Protein AF-A0A953UIT0-F1 (afdb_monomer)

Sequence (82 aa):
MTDALADPNWSLALQPVQVEVSRGGDLGYTRGTYVLTATDPASKKAVTEKGRFVTIFRKEADGSWKAVQHINNAEAPAAASR

Nearest PDB structures (foldseek):
  3soy-assembly1_A-2  TM=8.186E-01  e=1.556E-03  Salmonella enterica subsp. enterica serovar Typhimurium str. LT2
  3d9r-assembly2_D  TM=7.856E-01  e=2.978E-03  Pectobacterium atrosepticum
  3rob-assembly2_D  TM=8.143E-01  e=1.683E-02  Planctopirus limnop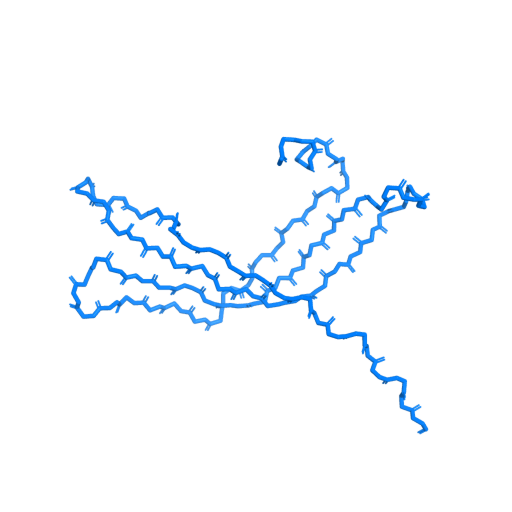hila DSM 3776
  6jzn-assembly1_C  TM=5.916E-01  e=1.683E-02  Arabidopsis thaliana
  4keg-assembly1_A  TM=4.234E-01  e=4.687E+00  Escherichia coli

Mean predicted aligned error: 4.88 Å

Radius of gyration: 16.3 Å; Cα contacts (8 Å, |Δi|>4): 151; chains: 1; bounding box: 37×17×55 Å

Foldseek 3Di:
DVVFVVFPFWDKDWDWPDKDADPVNFKIKTKGKMWTWGQDPPVRDIDIWIWIKMWMWGQDPVRDIDTPDIDIDTDDPPDPDD

Structure (mmCIF, N/CA/C/O backbone):
data_AF-A0A953UIT0-F1
#
_entry.id   AF-A0A953UIT0-F1
#
loop_
_atom_site.group_PDB
_atom_site.id
_atom_site.type_symbol
_atom_site.label_atom_id
_atom_site.label_alt_id
_atom_site.label_comp_id
_atom_site.label_asym_id
_atom_site.label_entity_id
_atom_site.label_seq_id
_atom_site.pdbx_PDB_ins_code
_atom_site.Cartn_x
_atom_site.Cartn_y
_atom_site.Cartn_z
_atom_site.occupancy
_atom_site.B_iso_or_equiv
_atom_site.auth_seq_id
_atom_site.auth_comp_id
_atom_site.auth_asym_id
_atom_site.auth_atom_id
_atom_site.pdbx_PDB_model_num
ATOM 1 N N . MET A 1 1 ? 11.828 -5.911 2.585 1.00 54.41 1 MET A N 1
ATOM 2 C CA . MET A 1 1 ? 11.268 -4.564 2.311 1.00 54.41 1 MET A CA 1
ATOM 3 C C . MET A 1 1 ? 12.348 -3.489 2.279 1.00 54.41 1 MET A C 1
ATOM 5 O O . MET A 1 1 ? 12.235 -2.602 1.450 1.00 54.41 1 MET A O 1
ATOM 9 N N . THR A 1 2 ? 13.386 -3.563 3.119 1.00 62.28 2 THR A N 1
ATOM 10 C CA . THR A 1 2 ? 14.493 -2.588 3.165 1.00 62.28 2 THR A CA 1
ATOM 11 C C . THR A 1 2 ? 15.169 -2.378 1.809 1.00 62.28 2 THR A C 1
ATOM 13 O O . THR A 1 2 ? 15.395 -1.240 1.418 1.00 62.28 2 THR A O 1
ATOM 16 N N . ASP A 1 3 ? 15.386 -3.456 1.053 1.00 71.88 3 ASP A N 1
ATOM 17 C CA . ASP A 1 3 ? 16.071 -3.386 -0.246 1.00 71.88 3 ASP A CA 1
ATOM 18 C C . ASP A 1 3 ? 15.255 -2.660 -1.323 1.00 71.88 3 ASP A C 1
ATOM 20 O O . ASP A 1 3 ? 15.823 -2.013 -2.195 1.00 71.88 3 ASP A O 1
ATOM 24 N N . ALA A 1 4 ? 13.920 -2.712 -1.243 1.00 73.44 4 ALA A N 1
ATOM 25 C CA . ALA A 1 4 ? 13.051 -1.999 -2.178 1.00 73.44 4 ALA A CA 1
ATOM 26 C C . ALA A 1 4 ? 13.098 -0.481 -1.951 1.00 73.44 4 ALA A C 1
ATOM 28 O O . ALA A 1 4 ? 13.048 0.280 -2.906 1.00 73.44 4 ALA A O 1
ATOM 29 N N . LEU A 1 5 ? 13.243 -0.040 -0.698 1.00 82.69 5 LEU A N 1
ATOM 30 C CA . LEU A 1 5 ? 13.357 1.384 -0.361 1.00 82.69 5 LEU A CA 1
ATOM 31 C C . LEU A 1 5 ? 14.738 1.971 -0.694 1.00 82.69 5 LEU A C 1
ATOM 33 O O . LEU A 1 5 ? 14.896 3.188 -0.681 1.00 82.69 5 LEU A O 1
ATOM 37 N N . ALA A 1 6 ? 15.733 1.123 -0.972 1.00 90.56 6 ALA A N 1
ATOM 38 C CA . ALA A 1 6 ? 17.066 1.537 -1.404 1.00 90.56 6 ALA A CA 1
ATOM 39 C C . ALA A 1 6 ? 17.183 1.697 -2.933 1.00 90.56 6 ALA A C 1
ATOM 41 O O . ALA A 1 6 ? 18.202 2.190 -3.418 1.00 90.56 6 ALA A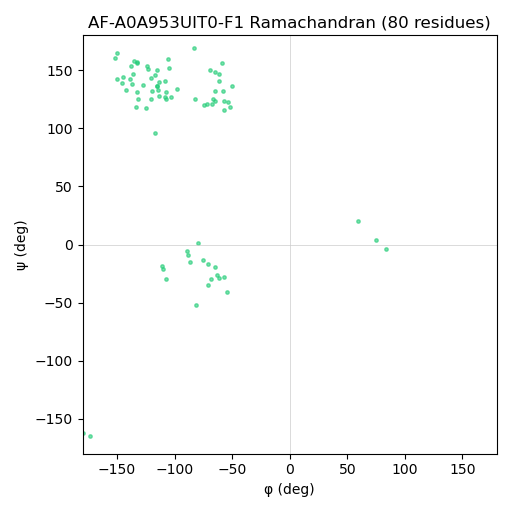 O 1
ATOM 42 N N . ASP A 1 7 ? 16.172 1.277 -3.699 1.00 93.00 7 ASP A N 1
ATOM 43 C CA . ASP A 1 7 ? 16.145 1.439 -5.151 1.00 93.00 7 ASP A CA 1
ATOM 44 C C . ASP A 1 7 ? 15.916 2.920 -5.517 1.00 93.00 7 ASP A C 1
ATOM 46 O O . ASP A 1 7 ? 14.884 3.486 -5.152 1.00 93.00 7 ASP A O 1
ATOM 50 N N . PRO A 1 8 ? 16.838 3.567 -6.258 1.00 94.19 8 PRO A N 1
ATOM 51 C CA . PRO A 1 8 ? 16.716 4.983 -6.606 1.00 94.19 8 PRO A CA 1
ATOM 52 C C . PRO A 1 8 ? 15.517 5.294 -7.512 1.00 94.19 8 PRO A C 1
ATOM 54 O O . PRO A 1 8 ? 15.105 6.450 -7.588 1.00 94.19 8 PRO A O 1
ATOM 57 N N . ASN A 1 9 ? 14.957 4.294 -8.203 1.00 95.38 9 ASN A N 1
ATOM 58 C CA . ASN A 1 9 ? 13.751 4.453 -9.020 1.00 95.38 9 ASN A CA 1
ATOM 59 C C . ASN A 1 9 ? 12.458 4.204 -8.231 1.00 95.38 9 ASN A C 1
ATOM 61 O O . ASN A 1 9 ? 11.366 4.371 -8.788 1.00 95.38 9 ASN A O 1
ATOM 65 N N . TRP A 1 10 ? 12.555 3.778 -6.968 1.00 95.94 10 TRP A N 1
ATOM 66 C CA . TRP A 1 10 ? 11.385 3.410 -6.187 1.00 95.94 10 TRP A CA 1
ATOM 67 C C . TRP A 1 10 ? 10.500 4.626 -5.912 1.00 95.94 10 TRP A C 1
ATOM 69 O O . TRP A 1 10 ? 10.936 5.637 -5.360 1.00 95.94 10 TRP A O 1
ATOM 79 N N . SER A 1 11 ? 9.224 4.523 -6.272 1.00 96.00 11 SER A N 1
ATOM 80 C CA . SER A 1 11 ? 8.204 5.505 -5.899 1.00 96.00 11 SER A CA 1
ATOM 81 C C . SER A 1 11 ? 6.837 4.847 -5.776 1.00 96.00 11 SER A C 1
ATOM 83 O O . SER A 1 11 ? 6.486 3.972 -6.564 1.00 96.00 11 SER A O 1
ATOM 85 N N . LEU A 1 12 ? 6.048 5.290 -4.798 1.00 95.75 12 LEU A N 1
ATOM 86 C CA . LEU A 1 12 ? 4.680 4.831 -4.584 1.00 95.75 12 LEU A CA 1
ATOM 87 C C . LEU A 1 12 ? 3.766 6.035 -4.363 1.00 95.75 12 LEU A C 1
ATOM 89 O O . LEU A 1 12 ? 3.916 6.766 -3.385 1.00 95.75 12 LEU A O 1
ATOM 93 N N . ALA A 1 13 ? 2.793 6.210 -5.250 1.00 97.56 13 ALA A N 1
ATOM 94 C CA . ALA A 1 13 ? 1.705 7.162 -5.084 1.00 97.56 13 ALA A CA 1
ATOM 95 C C . ALA A 1 13 ? 0.413 6.403 -4.770 1.00 97.56 13 ALA A C 1
ATOM 97 O O . ALA A 1 13 ? 0.010 5.525 -5.531 1.00 97.56 13 ALA A O 1
ATOM 98 N N . LEU A 1 14 ? -0.240 6.751 -3.659 1.00 97.44 14 LEU A N 1
ATOM 99 C CA . LEU A 1 14 ? -1.549 6.226 -3.274 1.00 97.44 14 LEU A CA 1
ATOM 100 C C . LEU A 1 14 ? -2.603 7.314 -3.463 1.00 97.44 14 LEU A C 1
ATOM 102 O O . LEU A 1 14 ? -2.437 8.42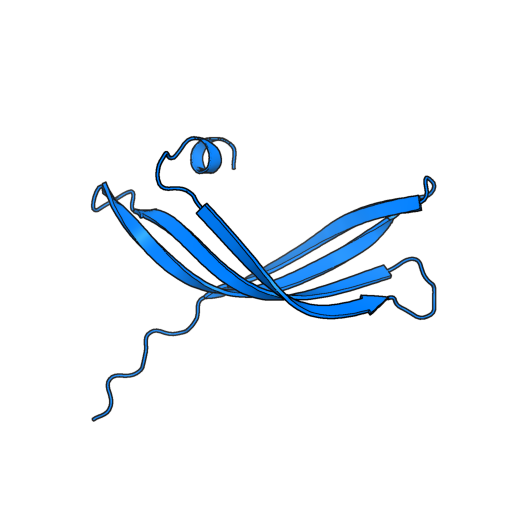8 -2.971 1.00 97.44 14 LEU A O 1
ATOM 106 N N . GLN A 1 15 ? -3.709 6.974 -4.117 1.00 98.31 15 GLN A N 1
ATOM 107 C CA . GLN A 1 15 ? -4.864 7.851 -4.265 1.00 98.31 15 GLN A CA 1
ATOM 108 C C . GLN A 1 15 ? -6.078 7.214 -3.576 1.00 98.31 15 GLN A C 1
ATOM 110 O O . GLN A 1 15 ? -6.749 6.363 -4.168 1.00 98.31 15 GLN A O 1
ATOM 115 N N . PRO A 1 16 ? -6.370 7.590 -2.315 1.00 97.81 16 PRO A N 1
ATOM 116 C CA . PRO A 1 16 ? -7.581 7.168 -1.624 1.00 97.81 16 PRO A CA 1
ATOM 117 C C . PRO A 1 16 ? -8.839 7.582 -2.391 1.00 97.81 16 PRO A C 1
ATOM 119 O O . PRO A 1 16 ? -8.985 8.734 -2.791 1.00 97.81 16 PRO A O 1
ATOM 122 N N . VAL A 1 17 ? -9.760 6.638 -2.564 1.00 98.19 17 VAL A N 1
ATOM 123 C CA . VAL A 1 17 ? -11.086 6.866 -3.163 1.00 98.19 17 VAL A CA 1
ATOM 124 C C . VAL A 1 17 ? -12.177 6.801 -2.096 1.00 98.19 17 VAL A C 1
ATOM 126 O O . VAL A 1 17 ? -13.198 7.470 -2.212 1.00 98.19 17 VAL A O 1
ATOM 129 N N . GLN A 1 18 ? -11.969 6.010 -1.043 1.00 98.50 18 GLN A N 1
ATOM 130 C CA . GLN A 1 18 ? -12.892 5.908 0.082 1.00 98.50 18 GLN A CA 1
ATOM 131 C C . GLN A 1 18 ? -12.117 5.681 1.375 1.00 98.50 18 GLN A C 1
ATOM 133 O O . GLN A 1 18 ? -11.164 4.897 1.402 1.00 98.50 18 GLN A O 1
ATOM 138 N N . VAL A 1 19 ? -12.568 6.357 2.429 1.00 98.44 19 VAL A N 1
ATOM 139 C CA . VAL A 1 19 ? -12.089 6.210 3.802 1.00 98.44 19 VAL A CA 1
ATOM 140 C C . VAL A 1 19 ? -13.311 6.075 4.695 1.00 98.44 19 VAL A C 1
ATOM 142 O O . VAL A 1 19 ? -14.193 6.931 4.659 1.00 98.44 19 VAL A O 1
ATOM 145 N N . GLU A 1 20 ? -13.368 5.015 5.491 1.00 98.69 20 GLU A N 1
ATOM 146 C CA . GLU A 1 20 ? -14.460 4.796 6.437 1.00 98.69 20 GLU A CA 1
ATOM 147 C C . GLU A 1 20 ? -13.936 4.325 7.785 1.00 98.69 20 GLU A C 1
ATOM 149 O O . GLU A 1 20 ? -12.952 3.591 7.878 1.00 98.69 20 GLU A O 1
ATOM 154 N N . VAL A 1 21 ? -14.643 4.732 8.835 1.00 98.56 21 VAL A N 1
ATOM 155 C CA . VAL A 1 21 ? -14.444 4.265 10.204 1.00 98.56 21 VAL A CA 1
ATOM 156 C C . VAL A 1 21 ? -15.703 3.510 10.607 1.00 98.56 21 VAL A C 1
ATOM 158 O O . VAL A 1 21 ? -16.823 3.966 10.375 1.00 98.56 21 VAL A O 1
ATOM 161 N N . SER A 1 22 ? -15.520 2.331 11.188 1.00 98.31 22 SER A N 1
ATOM 162 C CA . SER A 1 22 ? -16.607 1.529 11.736 1.00 98.31 22 SER A CA 1
ATOM 163 C C . SER A 1 22 ? -17.360 2.301 12.820 1.00 98.31 22 SER A C 1
ATOM 165 O O . SER A 1 22 ? -16.809 3.168 13.497 1.00 98.31 22 SER A O 1
ATOM 167 N N . ARG A 1 23 ? -18.620 1.934 13.063 1.00 98.19 23 ARG A N 1
ATOM 168 C CA . ARG A 1 23 ? -19.421 2.535 14.140 1.00 98.19 23 ARG A CA 1
ATOM 169 C C . ARG A 1 23 ? -18.767 2.402 15.528 1.00 98.19 23 ARG A C 1
ATOM 171 O O . ARG A 1 23 ? -19.013 3.247 16.381 1.00 98.19 23 ARG A O 1
ATOM 178 N N . GLY A 1 24 ? -17.958 1.3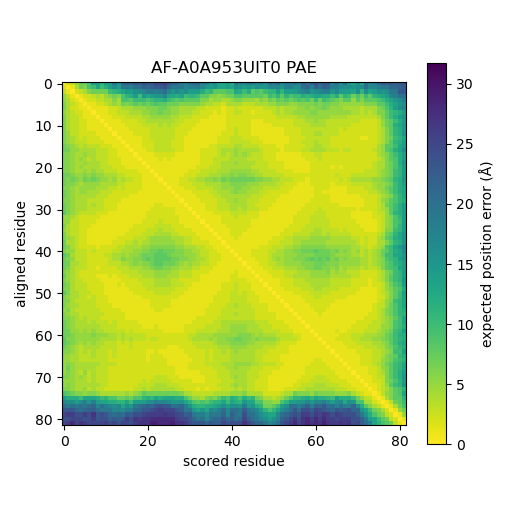61 15.747 1.00 97.38 24 GLY A N 1
ATOM 179 C CA . GLY A 1 24 ? -17.205 1.149 16.990 1.00 97.38 24 GLY A CA 1
ATOM 180 C C . GLY A 1 24 ? -16.043 2.127 17.191 1.00 97.38 24 GLY A C 1
ATOM 181 O O . GLY A 1 24 ? -15.571 2.286 18.312 1.00 97.38 24 GLY A O 1
ATOM 182 N N . GLY A 1 25 ? -15.606 2.824 16.137 1.00 98.00 25 GLY A N 1
ATOM 183 C CA . GLY A 1 25 ? -14.555 3.841 16.210 1.00 98.00 25 GLY A CA 1
ATOM 184 C C . GLY A 1 25 ? -13.130 3.296 16.360 1.00 98.00 25 GLY A C 1
ATOM 185 O O . GLY A 1 25 ? -12.197 4.089 16.484 1.00 98.00 25 GLY A O 1
ATOM 186 N N . ASP A 1 26 ? -12.953 1.974 16.340 1.00 98.25 26 ASP A N 1
ATOM 187 C CA . ASP A 1 26 ? -11.692 1.264 16.585 1.00 98.25 26 ASP A CA 1
ATOM 188 C C . ASP A 1 26 ? -11.121 0.575 15.336 1.00 98.25 26 ASP A C 1
ATOM 190 O O . ASP A 1 26 ? -9.930 0.276 15.281 1.00 98.25 26 ASP A O 1
ATOM 194 N N . LEU A 1 27 ? -11.948 0.359 14.312 1.00 98.56 27 LEU A N 1
ATOM 195 C CA . LEU A 1 27 ? -11.548 -0.134 12.994 1.00 98.56 27 LEU A CA 1
ATOM 196 C C . LEU A 1 27 ? -11.922 0.858 11.898 1.00 98.56 27 LEU A C 1
ATOM 198 O O . LEU A 1 27 ? -13.000 1.452 11.939 1.00 98.56 27 LEU A O 1
ATOM 202 N N . GLY A 1 28 ? -11.068 0.983 10.889 1.00 98.56 28 GLY A N 1
ATOM 203 C CA . GLY A 1 28 ? -11.332 1.754 9.679 1.00 98.56 28 GLY A CA 1
ATOM 204 C C . GLY A 1 28 ? -10.597 1.175 8.479 1.00 98.56 28 GLY A C 1
ATOM 205 O O . GLY A 1 28 ? -9.692 0.353 8.631 1.00 98.56 28 GLY A O 1
ATOM 206 N N . TYR A 1 29 ? -10.981 1.584 7.277 1.00 98.62 29 TYR A N 1
ATOM 207 C CA . TYR A 1 29 ? -10.264 1.213 6.062 1.00 98.62 29 TYR A CA 1
ATOM 208 C C . TYR A 1 29 ? -10.117 2.393 5.113 1.00 98.62 29 TYR A C 1
ATOM 210 O O . TYR A 1 29 ? -10.957 3.291 5.064 1.00 98.62 29 TYR A O 1
ATOM 218 N N . THR A 1 30 ? -9.064 2.322 4.308 1.00 98.62 30 THR A N 1
ATOM 219 C CA . THR A 1 30 ? -8.885 3.142 3.115 1.00 98.62 30 THR A CA 1
ATOM 220 C C . THR A 1 30 ? -8.784 2.215 1.919 1.00 98.62 30 THR A C 1
ATOM 222 O O . THR A 1 30 ? -8.012 1.256 1.951 1.00 98.62 30 THR A O 1
ATOM 225 N N . ARG A 1 31 ? -9.521 2.504 0.846 1.00 98.50 31 ARG A N 1
ATOM 226 C CA . ARG A 1 31 ? -9.298 1.874 -0.462 1.00 98.50 31 ARG A CA 1
ATOM 227 C C . ARG A 1 31 ? -9.060 2.921 -1.533 1.00 98.50 31 ARG A C 1
ATOM 229 O O . ARG A 1 31 ? -9.559 4.043 -1.434 1.00 98.50 31 ARG A O 1
ATOM 236 N N . GLY A 1 32 ? -8.345 2.544 -2.579 1.00 98.44 32 GLY A N 1
ATOM 237 C CA . GLY A 1 32 ? -8.022 3.463 -3.659 1.00 98.44 32 GLY A CA 1
ATOM 238 C C . GLY A 1 32 ? -7.207 2.820 -4.765 1.00 98.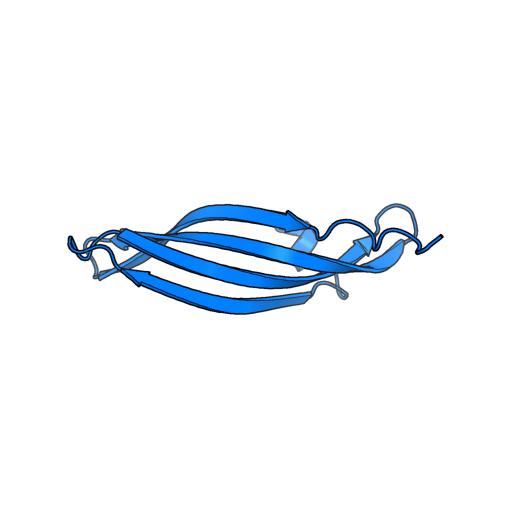44 32 GLY A C 1
ATOM 239 O O . GLY A 1 32 ? -7.149 1.592 -4.873 1.00 98.44 32 GLY A O 1
ATOM 240 N N . THR A 1 33 ? -6.577 3.662 -5.574 1.00 98.44 33 THR A N 1
ATOM 241 C CA . THR A 1 33 ? -5.640 3.256 -6.625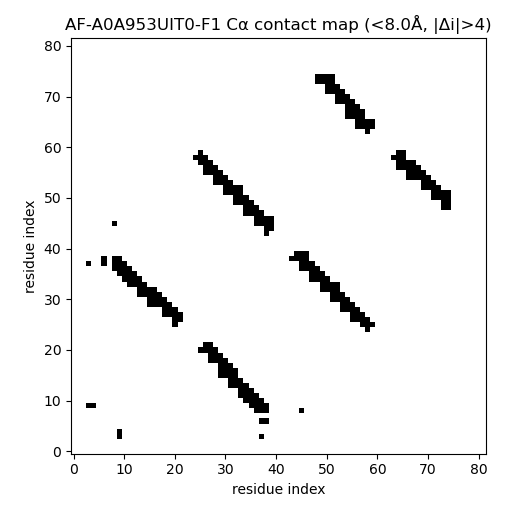 1.00 98.44 33 THR A CA 1
ATOM 242 C C . THR A 1 33 ? -4.202 3.555 -6.218 1.00 98.44 33 THR A C 1
ATOM 244 O O . THR A 1 33 ? -3.950 4.365 -5.322 1.00 98.44 33 THR A O 1
ATOM 247 N N . TYR A 1 34 ? -3.250 2.887 -6.862 1.00 98.06 34 TYR A N 1
ATOM 248 C CA . TYR A 1 34 ? -1.830 3.172 -6.700 1.00 98.06 34 TYR A CA 1
ATOM 249 C C . TYR A 1 34 ? -1.102 3.265 -8.038 1.00 98.06 34 TYR A C 1
ATOM 251 O O . TYR A 1 34 ? -1.521 2.674 -9.035 1.00 98.06 34 TYR A O 1
ATOM 259 N N . VAL A 1 35 ? 0.022 3.978 -8.015 1.00 97.94 35 VAL A N 1
ATOM 260 C CA . VAL A 1 35 ? 1.068 3.941 -9.039 1.00 97.94 35 VAL A CA 1
ATOM 261 C C . VAL A 1 35 ? 2.380 3.611 -8.333 1.00 97.94 35 VAL A C 1
ATOM 263 O O . VAL A 1 35 ? 2.817 4.370 -7.468 1.00 97.94 35 VAL A O 1
ATOM 266 N N . LEU A 1 36 ? 2.980 2.474 -8.674 1.00 96.19 36 LEU A N 1
ATOM 267 C CA . LEU A 1 36 ? 4.253 1.994 -8.139 1.00 96.19 36 LEU A CA 1
ATOM 268 C C . LEU A 1 36 ? 5.282 1.994 -9.266 1.00 96.19 36 LEU A C 1
ATOM 270 O O . LEU A 1 36 ? 5.033 1.401 -10.308 1.00 96.19 36 LEU A O 1
ATOM 274 N N . THR A 1 37 ? 6.439 2.612 -9.061 1.00 96.19 37 THR A N 1
ATOM 275 C CA . THR A 1 37 ? 7.600 2.440 -9.943 1.00 96.19 37 THR A CA 1
ATOM 276 C C . THR A 1 37 ? 8.720 1.768 -9.169 1.00 96.19 37 THR A C 1
ATOM 278 O O . THR A 1 37 ? 8.959 2.122 -8.017 1.00 96.19 37 THR A O 1
ATOM 281 N N . ALA A 1 38 ? 9.382 0.794 -9.791 1.00 95.19 38 ALA A N 1
ATOM 282 C CA . ALA A 1 38 ? 10.550 0.105 -9.250 1.00 95.19 38 ALA A CA 1
ATOM 283 C C . ALA A 1 38 ? 11.450 -0.405 -10.385 1.00 95.19 38 ALA A C 1
ATOM 285 O O . ALA A 1 38 ? 11.016 -0.553 -11.529 1.00 95.19 38 ALA A O 1
ATOM 286 N N . THR A 1 39 ? 12.708 -0.683 -10.074 1.00 94.94 39 THR A N 1
ATOM 287 C CA . THR A 1 39 ? 13.659 -1.310 -10.989 1.00 94.94 39 THR A CA 1
ATOM 288 C C . THR A 1 39 ? 13.341 -2.795 -11.130 1.00 94.94 39 THR A C 1
ATOM 290 O O . THR A 1 39 ? 13.416 -3.556 -10.167 1.00 94.94 39 THR A O 1
ATOM 293 N N . ASP A 1 40 ? 13.043 -3.232 -12.350 1.00 92.31 40 ASP A N 1
ATOM 294 C CA . ASP A 1 40 ? 12.868 -4.644 -12.667 1.00 92.31 40 ASP A CA 1
ATOM 295 C C . ASP A 1 40 ? 14.215 -5.391 -12.542 1.00 92.31 40 ASP A C 1
ATOM 297 O O . ASP A 1 40 ? 15.182 -5.049 -13.237 1.00 92.31 40 ASP A O 1
ATOM 301 N N . PRO A 1 41 ? 14.327 -6.421 -11.680 1.00 89.81 41 PRO A N 1
ATOM 302 C CA . PRO A 1 41 ? 15.599 -7.093 -11.430 1.00 89.81 41 PRO A CA 1
ATOM 303 C C . PRO A 1 41 ? 16.197 -7.791 -12.655 1.00 89.81 41 PRO A C 1
ATOM 305 O O . PRO A 1 41 ? 17.421 -7.955 -12.695 1.00 89.81 41 PRO A O 1
ATOM 308 N N . ALA A 1 42 ? 15.372 -8.198 -13.626 1.00 92.75 42 ALA A N 1
ATOM 309 C CA . ALA A 1 42 ? 15.812 -8.906 -14.826 1.00 92.75 42 ALA A CA 1
ATOM 310 C C . ALA A 1 42 ? 16.362 -7.944 -15.891 1.00 92.75 42 ALA A C 1
ATOM 312 O O . ALA A 1 42 ? 17.484 -8.110 -16.364 1.00 92.75 42 ALA A O 1
ATOM 313 N N . SER A 1 43 ? 15.595 -6.914 -16.242 1.00 94.56 43 SER A N 1
ATOM 314 C CA . SER A 1 43 ? 15.934 -5.937 -17.283 1.00 94.56 43 SER A CA 1
ATOM 315 C C . SER A 1 43 ? 16.780 -4.766 -16.787 1.00 94.56 43 SER A C 1
ATOM 317 O O . SER A 1 43 ? 17.343 -4.043 -17.610 1.00 94.56 43 SER A O 1
ATOM 319 N N . LYS A 1 44 ? 16.873 -4.567 -15.463 1.00 94.62 44 LYS A N 1
ATOM 320 C CA . LYS A 1 44 ? 17.533 -3.424 -14.804 1.00 94.62 44 LYS A CA 1
ATOM 321 C C . LYS A 1 44 ? 16.942 -2.059 -15.181 1.00 94.62 44 LYS A C 1
ATOM 323 O O . LYS A 1 44 ? 17.604 -1.038 -15.018 1.00 94.62 44 LYS A O 1
ATOM 328 N N . LYS A 1 45 ? 15.708 -2.026 -15.689 1.00 95.88 45 LYS A N 1
ATOM 329 C CA . LYS A 1 45 ? 14.996 -0.799 -16.074 1.00 95.88 45 LYS A CA 1
ATOM 330 C C . LYS A 1 45 ? 13.919 -0.456 -15.056 1.00 95.88 45 LYS A C 1
ATOM 332 O O . LYS A 1 45 ? 13.352 -1.349 -14.436 1.00 95.88 45 LYS A O 1
ATOM 337 N N . ALA A 1 46 ? 13.601 0.829 -14.932 1.00 96.06 46 ALA A N 1
ATOM 338 C CA . ALA A 1 46 ? 12.422 1.261 -14.195 1.00 96.06 46 ALA A CA 1
ATOM 339 C C . ALA A 1 46 ? 11.146 0.774 -14.903 1.00 96.06 46 ALA A C 1
ATOM 341 O O . ALA A 1 46 ? 10.997 0.942 -16.117 1.00 96.06 46 ALA A O 1
ATOM 342 N N . VAL A 1 47 ? 10.234 0.183 -14.138 1.00 95.25 47 VAL A N 1
ATOM 343 C CA . VAL A 1 47 ? 8.925 -0.294 -14.586 1.00 95.25 47 VAL A CA 1
ATOM 344 C C . VAL A 1 47 ? 7.860 0.289 -13.669 1.00 95.25 47 VAL A C 1
ATOM 346 O O . VAL A 1 47 ? 8.035 0.323 -12.452 1.00 95.25 47 VAL A O 1
ATOM 349 N N . THR A 1 48 ? 6.757 0.744 -14.263 1.00 96.00 48 THR A N 1
ATOM 350 C CA . THR A 1 48 ? 5.611 1.293 -13.537 1.00 96.00 48 THR A CA 1
ATOM 351 C C . THR A 1 48 ? 4.432 0.329 -13.581 1.00 96.00 48 THR A C 1
ATOM 353 O O . THR A 1 48 ? 3.980 -0.068 -14.654 1.00 96.00 48 THR A O 1
ATOM 356 N N . GLU A 1 49 ? 3.897 0.014 -12.409 1.00 94.88 49 GLU A N 1
ATOM 357 C CA . GLU A 1 49 ? 2.668 -0.736 -12.194 1.00 94.88 49 GLU A CA 1
ATOM 358 C C . GLU A 1 49 ? 1.566 0.200 -11.679 1.00 94.88 49 GLU A C 1
ATOM 360 O O . GLU A 1 49 ? 1.802 1.085 -10.854 1.00 94.88 49 GLU A O 1
ATOM 365 N N . LYS A 1 50 ? 0.341 -0.014 -12.157 1.00 97.25 50 LYS A N 1
ATOM 366 C CA . LYS A 1 50 ? -0.870 0.612 -11.622 1.00 97.25 50 LYS A CA 1
ATOM 367 C C . LYS A 1 50 ? -1.766 -0.456 -11.030 1.00 97.25 50 LYS A C 1
ATOM 369 O O . LYS A 1 50 ? -1.772 -1.594 -11.500 1.00 97.25 50 LYS A O 1
ATOM 374 N N . GLY A 1 51 ? -2.543 -0.094 -10.021 1.00 97.31 51 GLY A N 1
ATOM 375 C CA . GLY A 1 51 ? -3.435 -1.048 -9.386 1.00 97.31 51 GLY A CA 1
ATOM 376 C C . GLY A 1 51 ? -4.360 -0.436 -8.356 1.00 97.31 51 GLY A C 1
ATOM 377 O O . GLY A 1 51 ? -4.552 0.779 -8.284 1.00 97.31 51 GLY A O 1
ATOM 378 N N . ARG A 1 52 ? -4.955 -1.307 -7.545 1.00 98.19 52 ARG A N 1
ATOM 379 C CA . ARG A 1 52 ? -5.870 -0.952 -6.456 1.00 98.19 52 ARG A CA 1
ATOM 380 C C . ARG A 1 52 ? -5.363 -1.504 -5.139 1.00 98.19 52 ARG A C 1
ATOM 382 O O . ARG A 1 52 ? -4.716 -2.548 -5.114 1.00 98.19 52 ARG A O 1
ATOM 389 N N . PHE A 1 53 ? -5.696 -0.827 -4.048 1.00 98.44 53 PHE A N 1
ATOM 390 C CA . PHE A 1 53 ? -5.321 -1.250 -2.704 1.00 98.44 53 PHE A CA 1
ATOM 391 C C . PHE A 1 53 ? -6.482 -1.136 -1.717 1.00 98.44 53 PHE A C 1
ATOM 393 O O . PHE A 1 53 ? -7.414 -0.348 -1.909 1.00 98.44 53 PHE A O 1
ATOM 400 N N . VAL A 1 54 ? -6.375 -1.897 -0.631 1.00 98.62 54 VAL A N 1
ATOM 401 C CA . VAL A 1 54 ? -7.133 -1.722 0.608 1.00 98.62 54 VAL A CA 1
ATOM 402 C C . VAL A 1 54 ? -6.152 -1.807 1.770 1.00 98.62 54 VAL A C 1
ATOM 404 O O . VAL A 1 54 ? -5.372 -2.754 1.859 1.00 98.62 54 VAL A O 1
ATOM 407 N N . THR A 1 55 ? -6.220 -0.844 2.682 1.00 98.69 55 THR A N 1
ATOM 408 C CA . THR A 1 55 ? -5.526 -0.900 3.971 1.00 98.69 55 THR A CA 1
ATOM 409 C C . THR A 1 55 ? -6.560 -0.821 5.081 1.00 98.69 55 THR A C 1
ATOM 411 O 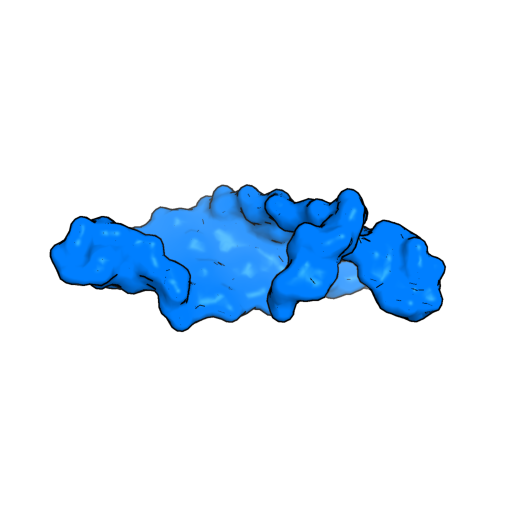O . THR A 1 55 ? -7.362 0.113 5.108 1.00 98.69 55 THR A O 1
ATOM 414 N N . ILE A 1 56 ? -6.543 -1.791 5.991 1.00 98.69 56 ILE A N 1
ATOM 415 C CA . ILE A 1 56 ? -7.356 -1.789 7.208 1.00 98.69 56 ILE A CA 1
ATOM 416 C C . ILE A 1 56 ? -6.483 -1.289 8.348 1.00 98.69 56 ILE A C 1
ATOM 418 O O . ILE A 1 56 ? -5.353 -1.751 8.521 1.00 98.69 56 ILE A O 1
ATOM 422 N N . PHE A 1 57 ? -7.030 -0.380 9.142 1.00 98.75 57 PHE A N 1
ATOM 423 C CA . PHE A 1 57 ? -6.381 0.199 10.302 1.00 98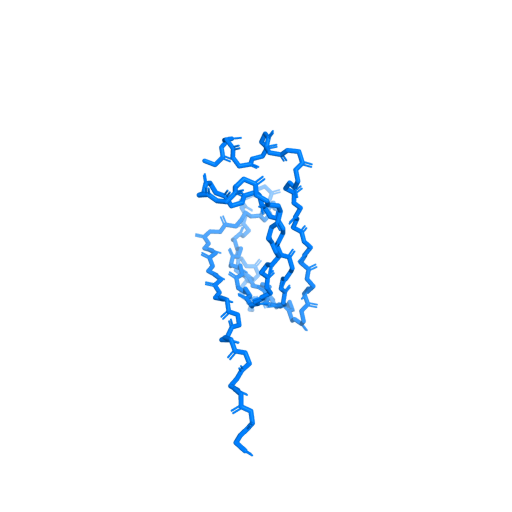.75 57 PHE A CA 1
ATOM 424 C C . PHE A 1 57 ? -7.146 -0.149 11.573 1.00 98.75 57 PHE A C 1
ATOM 426 O O . PHE A 1 57 ? -8.378 -0.216 11.573 1.00 98.75 57 PHE A O 1
ATOM 433 N N . ARG A 1 58 ? -6.404 -0.324 12.663 1.00 98.75 58 ARG A N 1
ATOM 434 C CA . ARG A 1 58 ? -6.936 -0.410 14.021 1.00 98.75 58 ARG A CA 1
ATOM 435 C C . ARG A 1 58 ? -6.460 0.793 14.822 1.00 98.75 58 ARG A C 1
ATOM 437 O O . ARG A 1 58 ? -5.307 1.203 14.681 1.00 98.75 58 ARG A O 1
ATOM 444 N N . LYS A 1 59 ? -7.348 1.351 15.636 1.00 98.69 59 LYS A N 1
ATOM 445 C CA . LYS A 1 59 ? -7.019 2.388 16.606 1.00 98.69 59 LYS A CA 1
ATOM 446 C C . LYS A 1 59 ? -6.455 1.741 17.866 1.00 98.69 59 LYS A C 1
ATOM 448 O O . LYS A 1 59 ? -7.079 0.857 18.448 1.00 98.69 59 LYS A O 1
ATOM 453 N N . GLU A 1 60 ? -5.276 2.173 18.269 1.00 98.31 60 GLU A N 1
ATOM 454 C CA . GLU A 1 60 ? -4.591 1.729 19.476 1.00 98.31 60 GLU A CA 1
ATOM 455 C C . GLU A 1 60 ? -5.099 2.491 20.711 1.00 98.31 60 GLU A C 1
ATOM 457 O O . GLU A 1 60 ? -5.800 3.501 20.602 1.00 98.31 60 GLU A O 1
ATOM 462 N N . ALA A 1 61 ? -4.721 2.026 21.906 1.00 97.56 61 ALA A N 1
ATOM 463 C CA . ALA A 1 61 ? -5.133 2.645 23.171 1.00 97.56 61 ALA A CA 1
ATOM 464 C C . ALA A 1 61 ? -4.650 4.101 23.324 1.00 97.56 61 ALA A C 1
ATOM 466 O O . ALA A 1 61 ? -5.315 4.906 23.971 1.00 97.56 61 ALA A O 1
ATOM 467 N N . ASP A 1 62 ? -3.520 4.448 22.699 1.00 97.69 62 ASP A N 1
ATOM 468 C CA . ASP A 1 62 ? -2.975 5.812 22.643 1.00 97.69 62 ASP A CA 1
ATOM 469 C C . ASP A 1 62 ? -3.666 6.704 21.589 1.00 97.69 62 ASP A C 1
ATOM 471 O O . ASP A 1 62 ? -3.312 7.869 21.417 1.00 97.69 62 ASP A O 1
ATOM 475 N N . GLY A 1 63 ? -4.664 6.167 20.879 1.00 97.62 63 GLY A N 1
ATOM 476 C CA . GLY A 1 63 ? -5.419 6.855 19.840 1.00 97.62 63 GLY A CA 1
ATOM 477 C C . GLY A 1 63 ? -4.765 6.849 18.457 1.00 97.62 63 GLY A C 1
ATOM 478 O O . GLY A 1 63 ? -5.399 7.325 17.510 1.00 97.62 63 GLY A O 1
ATOM 479 N N . SER A 1 64 ? -3.549 6.308 18.315 1.00 98.31 64 SER A N 1
ATOM 480 C CA . SER A 1 64 ? -2.883 6.149 17.020 1.00 98.31 64 SER A CA 1
ATOM 481 C C . SER A 1 64 ? -3.585 5.100 16.159 1.00 98.31 64 SER A C 1
ATOM 483 O O . SER A 1 64 ? -4.185 4.158 16.666 1.00 98.31 64 SER A O 1
ATOM 485 N N . TRP A 1 65 ? -3.526 5.255 14.836 1.00 98.44 65 TRP A N 1
ATOM 486 C CA . TRP A 1 65 ? -4.033 4.257 13.896 1.00 98.44 65 TRP A CA 1
ATOM 487 C C . TRP A 1 65 ? -2.870 3.477 13.293 1.00 98.44 65 TRP A C 1
ATOM 489 O O . TRP A 1 65 ? -1.957 4.071 12.718 1.00 98.44 65 TRP A O 1
ATOM 499 N N . LYS A 1 66 ? -2.916 2.146 13.375 1.00 98.38 66 LYS A N 1
ATOM 500 C CA . LYS A 1 66 ? -1.919 1.254 12.773 1.00 98.38 66 LYS A CA 1
ATOM 501 C C . LYS A 1 66 ? -2.549 0.409 11.685 1.00 98.38 66 LYS A C 1
ATOM 503 O O . LYS A 1 66 ? -3.644 -0.118 11.863 1.00 98.38 66 LYS A O 1
ATOM 508 N N . ALA A 1 67 ? -1.853 0.269 10.560 1.00 98.06 67 ALA A N 1
ATOM 509 C CA . ALA A 1 67 ? -2.254 -0.671 9.524 1.00 98.06 67 ALA A CA 1
ATOM 510 C C . ALA A 1 67 ? -2.145 -2.099 10.080 1.00 98.06 67 ALA A C 1
ATOM 512 O O . ALA A 1 67 ? -1.082 -2.503 10.547 1.00 98.06 67 ALA A O 1
ATOM 513 N N . VAL A 1 68 ? -3.245 -2.847 10.039 1.00 98.38 68 VAL A N 1
ATOM 514 C CA . VAL A 1 68 ? -3.315 -4.240 10.511 1.00 98.38 68 VAL A CA 1
ATOM 515 C C . VAL A 1 68 ? -3.483 -5.235 9.371 1.00 98.38 68 VAL A C 1
ATOM 517 O O . VAL A 1 68 ? -3.173 -6.407 9.545 1.00 98.38 68 VAL A O 1
ATOM 520 N N . GLN A 1 69 ? -3.965 -4.778 8.212 1.00 98.19 69 GLN A N 1
ATOM 521 C CA . GLN A 1 69 ? -3.997 -5.546 6.969 1.00 98.19 69 GLN A CA 1
ATOM 522 C C . GLN A 1 69 ? -3.763 -4.610 5.788 1.00 98.19 69 GLN A C 1
ATOM 524 O O . GLN A 1 69 ? -4.251 -3.478 5.779 1.00 98.19 69 GLN A O 1
ATOM 529 N N . HIS A 1 70 ? -3.063 -5.101 4.775 1.00 97.44 70 HIS A N 1
ATOM 530 C CA . HIS A 1 70 ? -2.905 -4.420 3.500 1.00 97.44 70 HIS A CA 1
ATOM 531 C C . HIS A 1 70 ? -2.944 -5.452 2.382 1.00 97.44 70 HIS A C 1
ATOM 533 O O . HIS A 1 70 ? -2.281 -6.484 2.461 1.00 97.44 70 HIS A O 1
ATOM 539 N N . ILE A 1 71 ? -3.716 -5.164 1.343 1.00 98.00 71 ILE A N 1
ATOM 540 C CA . ILE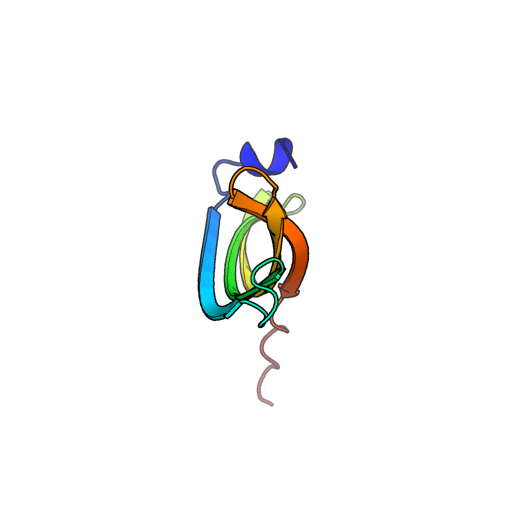 A 1 71 ? -3.719 -5.946 0.115 1.00 98.00 71 ILE A CA 1
ATOM 541 C C . ILE A 1 71 ? -3.781 -5.001 -1.071 1.00 98.00 71 ILE A C 1
ATOM 543 O O . ILE A 1 71 ? -4.490 -3.992 -1.052 1.00 98.00 71 ILE A O 1
ATOM 547 N N . ASN A 1 72 ? -3.068 -5.363 -2.125 1.00 97.00 72 ASN A N 1
ATOM 548 C CA . ASN A 1 72 ? -3.115 -4.686 -3.402 1.00 97.00 72 ASN A CA 1
ATOM 549 C C . ASN A 1 72 ? -3.260 -5.705 -4.534 1.00 97.00 72 ASN A C 1
ATOM 551 O O . ASN A 1 72 ? -2.935 -6.883 -4.387 1.00 97.00 72 ASN A O 1
ATOM 555 N N . ASN A 1 73 ? -3.782 -5.247 -5.665 1.00 96.44 73 ASN A N 1
ATOM 556 C CA . ASN A 1 73 ? -3.766 -5.994 -6.914 1.00 96.44 73 ASN A CA 1
ATOM 557 C C . ASN A 1 73 ? -3.401 -5.065 -8.068 1.00 96.44 73 ASN A C 1
ATOM 559 O O . ASN A 1 73 ? -3.903 -3.939 -8.145 1.00 96.44 73 ASN A O 1
ATOM 563 N N . ALA A 1 74 ? -2.550 -5.563 -8.962 1.00 95.88 74 ALA A N 1
ATOM 564 C CA . ALA A 1 74 ? -2.230 -4.889 -10.207 1.00 95.88 74 ALA A CA 1
ATOM 565 C C . ALA A 1 74 ? -3.475 -4.811 -11.102 1.00 95.88 74 ALA A C 1
ATOM 567 O O . ALA A 1 74 ? -4.357 -5.680 -11.080 1.00 95.88 74 ALA A O 1
ATOM 568 N N . GLU A 1 75 ? -3.557 -3.755 -11.900 1.00 93.88 75 GLU A N 1
ATOM 569 C CA . GLU A 1 75 ? -4.448 -3.740 -13.051 1.00 93.88 75 GLU A CA 1
ATOM 570 C C . GLU A 1 75 ? -4.036 -4.848 -14.024 1.00 93.88 75 GLU A C 1
ATOM 572 O O . GLU A 1 75 ? -2.851 -5.117 -14.232 1.00 93.88 75 GLU A O 1
ATOM 577 N N . ALA A 1 76 ? -5.028 -5.514 -14.617 1.00 82.44 76 ALA A N 1
ATOM 578 C CA . ALA A 1 76 ? -4.743 -6.439 -15.701 1.00 82.44 76 ALA A CA 1
ATOM 579 C C . ALA A 1 76 ? -4.103 -5.659 -16.862 1.00 82.44 76 ALA A C 1
ATOM 581 O O . ALA A 1 76 ? -4.482 -4.504 -17.090 1.00 82.44 76 ALA A O 1
ATOM 582 N N . PRO A 1 77 ? -3.186 -6.275 -17.630 1.00 73.81 77 PRO A N 1
ATOM 583 C CA . PRO A 1 77 ? -2.742 -5.696 -18.887 1.00 73.81 77 PRO A CA 1
ATOM 584 C C . PRO A 1 77 ? -3.969 -5.311 -19.709 1.00 73.81 77 PRO A C 1
ATOM 586 O O . PRO A 1 77 ? -4.929 -6.086 -19.772 1.00 73.81 77 PRO A O 1
ATOM 589 N N . ALA A 1 78 ? -3.952 -4.124 -20.318 1.00 63.41 78 ALA A N 1
ATOM 590 C CA . ALA A 1 78 ? -5.020 -3.733 -21.224 1.00 63.41 78 ALA A CA 1
ATOM 591 C C . ALA A 1 78 ? -5.191 -4.854 -22.256 1.00 63.41 78 ALA A C 1
ATOM 593 O O . ALA A 1 78 ? -4.242 -5.193 -22.968 1.00 63.41 78 ALA A O 1
ATOM 594 N N . ALA A 1 79 ? -6.371 -5.477 -22.289 1.00 60.72 79 ALA A N 1
ATOM 595 C CA . ALA A 1 79 ? -6.670 -6.448 -23.323 1.00 60.72 79 ALA A CA 1
ATOM 596 C C . ALA A 1 79 ? -6.501 -5.724 -24.660 1.00 60.72 79 ALA A C 1
ATOM 598 O O . ALA A 1 79 ? -7.108 -4.672 -24.866 1.00 60.72 79 ALA A O 1
ATOM 599 N N . ALA A 1 80 ? -5.641 -6.245 -25.535 1.00 52.38 80 ALA A N 1
ATOM 600 C CA . ALA A 1 80 ? -5.527 -5.708 -26.878 1.00 52.38 80 ALA A CA 1
ATOM 601 C C . ALA A 1 80 ? -6.916 -5.790 -27.519 1.00 52.38 80 ALA A C 1
ATOM 603 O O . ALA A 1 80 ? -7.463 -6.887 -27.673 1.00 52.38 80 ALA A O 1
ATOM 604 N N . SER A 1 81 ? -7.507 -4.635 -27.825 1.00 55.38 81 SER A N 1
ATOM 605 C CA . SER A 1 81 ? -8.715 -4.569 -28.637 1.00 55.38 81 SER A CA 1
ATOM 606 C C . SER A 1 81 ? -8.438 -5.334 -29.932 1.00 55.38 81 SER A C 1
ATOM 608 O O . SER A 1 81 ? -7.447 -5.049 -30.605 1.00 55.38 81 SER A O 1
ATOM 610 N N . ARG A 1 82 ? -9.256 -6.352 -30.213 1.00 43.91 82 ARG A N 1
ATOM 611 C CA . ARG A 1 82 ? -9.240 -7.051 -31.502 1.00 43.91 82 ARG A CA 1
ATOM 612 C C . ARG A 1 82 ? -9.725 -6.137 -32.615 1.00 43.91 82 ARG A C 1
ATOM 614 O O . ARG A 1 82 ? -10.619 -5.310 -32.327 1.00 43.91 82 ARG A O 1
#

pLDDT: mean 92.25, std 12.38, range [43.91, 98.75]

Solvent-accessible surface area (backbone atoms only — not comparable to full-atom values): 4885 Å² total; per-residue (Å²): 113,72,70,57,75,68,40,91,58,47,46,78,48,79,46,78,74,45,75,51,68,44,95,84,71,40,42,31,40,39,32,30,41,37,43,37,31,34,61,37,87,86,81,71,41,78,45,77,50,49,31,37,39,39,38,34,30,36,48,46,97,89,66,51,76,42,82,77,47,76,52,72,48,70,56,75,77,79,75,77,82,128

Secondary structure (DSSP, 8-state):
-HHHHT-TT-EEEEEEEEEEE-TTSSEEEEEEEEEEEEE-TTT-SEEEEEEEEEEEEEE-TTS-EEEEEEEEEEPPPPP---